Protein AF-X1TE94-F1 (afdb_monomer_lite)

Radius of gyration: 12.2 Å; chains: 1; bounding box: 26×35×26 Å

Foldseek 3Di:
DPPAQKAFLLLCCVVVVPDSVVSVVVLVVCVVVQQKDWDDLPDPPPVPDDDDQTTMIGGPPPDDSVSVVVNSVSVVVRD

pLDDT: mean 79.94, std 17.04, range [37.84, 94.44]

Organism: NCBI:txid412755

InterPro domains:
  IPR036388 Winged helix-like DNA-binding domain superfamily [G3DSA:1.10.10.10] (2-49)
  IPR036390 Winged helix DNA-binding domain superfamily [SSF46785] (9-51)

Structure (mmCIF, N/CA/C/O backbone):
data_AF-X1TE94-F1
#
_entry.id   AF-X1TE94-F1
#
loop_
_atom_site.group_PDB
_atom_site.id
_atom_site.type_symbol
_atom_site.label_atom_id
_atom_site.label_alt_id
_atom_site.label_comp_id
_atom_site.label_asym_id
_atom_site.label_entity_id
_atom_site.label_seq_id
_atom_site.pdbx_PDB_ins_code
_atom_site.Cartn_x
_atom_site.Cartn_y
_atom_site.Cartn_z
_atom_site.occupancy
_atom_site.B_iso_or_equiv
_atom_site.auth_seq_id
_atom_site.auth_comp_id
_atom_site.auth_asym_id
_atom_site.auth_atom_id
_atom_site.pdbx_PDB_model_num
ATOM 1 N N . MET A 1 1 ? 9.854 -9.617 4.815 1.00 39.34 1 MET A N 1
ATOM 2 C CA . MET A 1 1 ? 8.640 -9.563 5.663 1.00 39.34 1 MET A CA 1
ATOM 3 C C . MET A 1 1 ? 8.188 -8.114 5.795 1.00 39.34 1 MET A C 1
ATOM 5 O O . MET A 1 1 ? 8.890 -7.327 6.420 1.00 39.34 1 MET A O 1
ATOM 9 N N . LEU A 1 2 ? 7.059 -7.748 5.179 1.00 48.56 2 LEU A N 1
ATOM 10 C CA . LEU A 1 2 ? 6.470 -6.407 5.282 1.00 48.56 2 LEU A CA 1
ATOM 11 C C . LEU A 1 2 ? 5.938 -6.183 6.708 1.00 48.56 2 LEU A C 1
ATOM 13 O O . LEU A 1 2 ? 4.794 -6.487 7.012 1.00 48.56 2 LEU A O 1
ATOM 17 N N . ARG A 1 3 ? 6.779 -5.642 7.598 1.00 62.81 3 ARG A N 1
ATOM 18 C CA . ARG A 1 3 ? 6.366 -5.148 8.929 1.00 62.81 3 ARG A CA 1
ATOM 19 C C . ARG A 1 3 ? 5.569 -3.833 8.865 1.00 62.81 3 ARG A C 1
ATOM 21 O O . ARG A 1 3 ? 5.232 -3.278 9.905 1.00 62.81 3 ARG A O 1
ATOM 28 N N . ARG A 1 4 ? 5.323 -3.294 7.668 1.00 72.81 4 ARG A N 1
ATOM 29 C CA . ARG A 1 4 ? 4.787 -1.943 7.472 1.00 72.81 4 ARG A CA 1
ATOM 30 C C . ARG A 1 4 ? 3.281 -1.984 7.268 1.00 72.81 4 ARG A C 1
ATOM 32 O O . ARG A 1 4 ? 2.789 -2.777 6.471 1.00 72.81 4 ARG A O 1
ATOM 39 N N . ARG A 1 5 ? 2.574 -1.110 7.985 1.00 86.94 5 ARG A N 1
ATOM 40 C CA . ARG A 1 5 ? 1.109 -0.998 7.935 1.00 86.94 5 ARG A CA 1
ATOM 41 C C . ARG A 1 5 ? 0.613 0.110 7.003 1.00 86.94 5 ARG A C 1
ATOM 43 O O . ARG A 1 5 ? -0.570 0.135 6.683 1.00 86.94 5 ARG A O 1
ATOM 50 N N . ALA A 1 6 ? 1.509 0.986 6.550 1.00 89.31 6 ALA A N 1
ATOM 51 C CA . ALA A 1 6 ? 1.258 1.988 5.521 1.00 89.31 6 ALA A CA 1
ATOM 52 C C . ALA A 1 6 ? 2.497 2.174 4.635 1.00 89.31 6 ALA A C 1
ATOM 54 O O . ALA A 1 6 ? 3.627 1.959 5.084 1.00 89.31 6 ALA A O 1
ATOM 55 N N . SER A 1 7 ? 2.296 2.549 3.371 1.00 90.81 7 SER A N 1
ATOM 56 C CA . SER A 1 7 ? 3.384 2.865 2.441 1.00 90.81 7 SER A CA 1
ATOM 57 C C . SER A 1 7 ? 2.905 3.721 1.263 1.00 90.81 7 SER A C 1
ATOM 59 O O . SER A 1 7 ? 1.712 3.967 1.089 1.00 90.81 7 SER A O 1
ATOM 61 N N . THR A 1 8 ? 3.847 4.172 0.435 1.00 90.75 8 THR A N 1
ATOM 62 C CA . THR A 1 8 ? 3.561 4.883 -0.820 1.00 90.75 8 THR A CA 1
ATOM 63 C C . THR A 1 8 ? 3.872 3.993 -2.015 1.00 90.75 8 THR A C 1
ATOM 65 O O . THR A 1 8 ? 4.748 3.129 -1.960 1.00 90.75 8 THR A O 1
ATOM 68 N N . ILE A 1 9 ? 3.210 4.251 -3.143 1.00 90.38 9 ILE A N 1
ATOM 69 C CA . ILE A 1 9 ? 3.447 3.518 -4.399 1.00 90.38 9 ILE A CA 1
ATOM 70 C C . ILE A 1 9 ? 4.918 3.546 -4.807 1.00 90.38 9 ILE A C 1
ATOM 72 O O . ILE A 1 9 ? 5.456 2.533 -5.241 1.00 90.38 9 ILE A O 1
ATOM 76 N N . ARG A 1 10 ? 5.576 4.700 -4.647 1.00 88.38 10 ARG A N 1
ATOM 77 C CA . ARG A 1 10 ? 6.992 4.886 -4.982 1.00 88.38 10 ARG A CA 1
ATOM 78 C C . ARG A 1 10 ? 7.880 3.947 -4.171 1.00 88.38 10 ARG A C 1
ATOM 80 O O . ARG A 1 10 ? 8.733 3.278 -4.743 1.00 88.38 10 ARG A O 1
ATOM 87 N N . VAL A 1 11 ? 7.658 3.886 -2.858 1.00 89.19 11 VAL A N 1
ATOM 88 C CA . VAL A 1 11 ? 8.435 3.036 -1.948 1.00 89.19 11 VAL A CA 1
ATOM 89 C C . VAL A 1 11 ? 8.237 1.565 -2.303 1.00 89.19 11 VAL A C 1
ATOM 91 O O . VAL A 1 11 ? 9.224 0.856 -2.481 1.00 89.19 11 VAL A O 1
ATOM 94 N N . ILE A 1 12 ? 6.984 1.134 -2.487 1.00 90.50 12 ILE A N 1
ATOM 95 C CA . ILE A 1 12 ? 6.664 -0.243 -2.885 1.00 90.50 12 ILE A CA 1
ATOM 96 C C . ILE A 1 12 ? 7.320 -0.577 -4.230 1.00 90.50 12 ILE A C 1
ATOM 98 O O . ILE A 1 12 ? 7.923 -1.636 -4.371 1.00 90.50 12 ILE A O 1
ATOM 102 N N . SER A 1 13 ? 7.247 0.328 -5.207 1.00 92.00 13 SER A N 1
ATOM 103 C CA . SER A 1 13 ? 7.849 0.141 -6.530 1.00 92.00 13 SER A CA 1
ATOM 104 C C . SER A 1 13 ? 9.363 -0.063 -6.453 1.00 92.00 13 SER A C 1
ATOM 106 O O . SER A 1 13 ? 9.876 -1.005 -7.050 1.00 92.00 13 SER A O 1
ATOM 108 N N . ILE A 1 14 ? 10.071 0.756 -5.667 1.00 90.88 14 ILE A N 1
ATOM 109 C CA . ILE A 1 14 ? 11.523 0.627 -5.471 1.00 90.88 14 ILE A CA 1
ATOM 110 C C . ILE A 1 14 ? 11.873 -0.698 -4.787 1.00 90.88 14 ILE A C 1
ATOM 112 O O . ILE A 1 14 ? 12.802 -1.376 -5.209 1.00 90.88 14 ILE A O 1
ATOM 116 N N . GLU A 1 15 ? 11.144 -1.078 -3.737 1.00 90.62 15 GLU A N 1
ATOM 117 C CA . GLU A 1 15 ? 11.462 -2.283 -2.958 1.00 90.62 15 GLU A CA 1
ATOM 118 C C . GLU A 1 15 ? 11.131 -3.586 -3.684 1.00 90.62 15 GLU A C 1
ATOM 120 O O . GLU A 1 15 ? 11.780 -4.601 -3.450 1.00 90.62 15 GLU A O 1
ATOM 125 N N . THR A 1 16 ? 10.119 -3.569 -4.550 1.00 90.94 16 THR A N 1
ATOM 126 C CA . THR A 1 16 ? 9.669 -4.760 -5.284 1.00 90.94 16 THR A CA 1
ATOM 127 C C . THR A 1 16 ? 10.228 -4.841 -6.703 1.00 90.94 16 THR A C 1
ATOM 129 O O . THR A 1 16 ? 10.088 -5.876 -7.346 1.00 90.94 16 T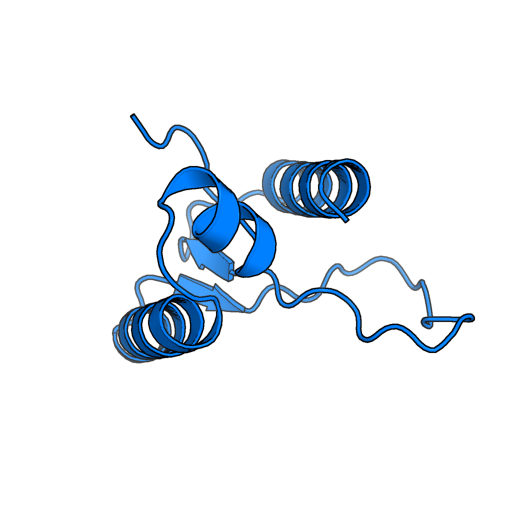HR A O 1
ATOM 132 N N . GLY A 1 17 ? 10.805 -3.754 -7.225 1.00 92.81 17 GLY A N 1
ATOM 133 C CA . GLY A 1 17 ? 11.165 -3.622 -8.641 1.00 92.81 17 GLY A CA 1
ATOM 134 C C . GLY A 1 17 ? 9.957 -3.543 -9.586 1.00 92.81 17 GLY A C 1
ATOM 135 O O . GLY A 1 17 ? 10.128 -3.471 -10.802 1.00 92.81 17 GLY A O 1
ATOM 136 N N . ILE A 1 18 ? 8.728 -3.548 -9.060 1.00 93.62 18 ILE A N 1
ATOM 137 C CA . ILE A 1 18 ? 7.502 -3.492 -9.857 1.00 93.62 18 ILE A CA 1
ATOM 138 C C . ILE A 1 18 ? 7.262 -2.042 -10.301 1.00 93.62 18 ILE A C 1
ATOM 140 O O . ILE A 1 18 ? 7.340 -1.134 -9.469 1.00 93.62 18 ILE A O 1
ATOM 144 N N . PRO A 1 19 ? 6.896 -1.779 -11.569 1.00 93.88 19 PRO A N 1
ATOM 145 C CA . PRO A 1 19 ? 6.583 -0.430 -12.028 1.00 93.88 19 PRO A CA 1
ATOM 146 C C . PRO A 1 19 ? 5.472 0.237 -11.207 1.00 93.88 19 PRO A C 1
ATOM 148 O O . PRO A 1 19 ? 4.442 -0.378 -10.921 1.00 93.88 19 PRO A O 1
ATOM 151 N N . SER A 1 20 ? 5.634 1.528 -10.899 1.00 90.06 20 SER A N 1
ATOM 152 C CA . SER A 1 20 ? 4.674 2.316 -10.107 1.00 90.06 20 SER A CA 1
ATOM 153 C C . SER A 1 20 ? 3.230 2.208 -10.607 1.00 90.06 20 SER A C 1
ATOM 155 O O . SER A 1 20 ? 2.301 2.173 -9.805 1.00 90.06 20 SER A O 1
ATOM 157 N N . GLN A 1 21 ? 3.020 2.122 -11.925 1.00 90.75 21 GLN A N 1
ATOM 158 C CA . GLN A 1 21 ? 1.683 1.984 -12.507 1.00 90.75 21 GLN A CA 1
ATOM 159 C C . GLN A 1 21 ? 1.038 0.631 -12.169 1.00 90.75 21 GLN A C 1
ATOM 161 O O . GLN A 1 21 ? -0.156 0.567 -11.879 1.00 90.75 21 GLN A O 1
ATOM 166 N N . THR A 1 22 ? 1.823 -0.445 -12.170 1.00 93.25 22 THR A N 1
ATOM 167 C CA . THR A 1 22 ? 1.367 -1.785 -11.785 1.00 93.25 22 THR A CA 1
ATOM 168 C C . THR A 1 22 ? 1.062 -1.831 -10.293 1.00 93.25 22 THR A C 1
ATOM 170 O O . THR A 1 22 ? -0.010 -2.288 -9.902 1.00 93.25 22 THR A O 1
ATOM 173 N N . VAL A 1 23 ? 1.941 -1.258 -9.461 1.00 92.81 23 VAL A N 1
ATOM 174 C CA . VAL A 1 23 ? 1.692 -1.104 -8.020 1.00 92.81 23 VAL A CA 1
ATOM 175 C C . VAL A 1 23 ? 0.395 -0.330 -7.772 1.00 92.81 23 VAL A C 1
ATOM 177 O O . VAL A 1 23 ? -0.447 -0.805 -7.017 1.00 92.81 23 VAL A O 1
ATOM 180 N N . TYR A 1 24 ? 0.179 0.804 -8.448 1.00 91.31 24 TYR A N 1
ATOM 181 C CA . TYR A 1 24 ? -1.056 1.590 -8.337 1.00 91.31 24 TYR A CA 1
ATOM 182 C C . TYR A 1 24 ? -2.303 0.745 -8.626 1.00 91.31 24 TYR A C 1
ATOM 184 O O . TYR A 1 24 ? -3.237 0.736 -7.829 1.00 91.31 24 TYR A O 1
ATOM 192 N N . ARG A 1 25 ? -2.304 -0.025 -9.724 1.00 93.06 25 ARG A N 1
ATOM 193 C CA . ARG A 1 25 ? -3.434 -0.903 -10.079 1.00 93.06 25 ARG A CA 1
ATOM 194 C C . ARG A 1 25 ? -3.720 -1.938 -8.989 1.00 93.06 25 ARG A C 1
ATOM 196 O O . ARG A 1 25 ? -4.883 -2.161 -8.656 1.00 93.06 25 ARG A O 1
ATOM 203 N N . HIS A 1 26 ? -2.683 -2.546 -8.413 1.00 93.56 26 HIS A N 1
ATOM 204 C CA . HIS A 1 26 ? -2.848 -3.496 -7.312 1.00 93.56 26 HIS A CA 1
ATOM 205 C C . HIS A 1 26 ? -3.366 -2.828 -6.037 1.00 93.56 26 HIS A C 1
ATOM 207 O O . HIS A 1 26 ? -4.279 -3.362 -5.413 1.00 93.56 26 HIS A O 1
ATOM 213 N N . MET A 1 27 ? -2.843 -1.652 -5.680 1.00 91.44 27 MET A N 1
ATOM 214 C CA . MET A 1 27 ? -3.316 -0.891 -4.521 1.00 91.44 27 MET A CA 1
ATOM 215 C C . MET A 1 27 ? -4.791 -0.500 -4.673 1.00 91.44 27 MET A C 1
ATOM 217 O O . MET A 1 27 ? -5.564 -0.726 -3.751 1.00 91.44 27 MET A O 1
ATOM 221 N N . CYS A 1 28 ? -5.218 -0.021 -5.848 1.00 90.69 28 CYS A N 1
ATOM 222 C CA . CYS A 1 28 ? -6.629 0.271 -6.126 1.00 90.69 28 CYS A CA 1
ATOM 223 C C . CYS A 1 28 ? -7.521 -0.973 -6.032 1.00 90.69 28 CYS A C 1
ATOM 225 O O . CYS A 1 28 ? -8.641 -0.896 -5.538 1.00 90.69 28 CYS A O 1
ATOM 227 N N . LYS A 1 29 ? -7.039 -2.137 -6.485 1.00 94.19 29 LYS A N 1
ATOM 228 C CA . LYS A 1 29 ? -7.791 -3.389 -6.340 1.00 94.19 29 LYS A CA 1
ATOM 229 C C . LYS A 1 29 ? -7.961 -3.769 -4.866 1.00 94.19 29 LYS A C 1
ATOM 231 O O . LYS A 1 29 ? -9.051 -4.161 -4.473 1.00 94.19 29 LYS A O 1
ATOM 236 N N . LEU A 1 30 ? -6.907 -3.646 -4.061 1.00 92.56 30 LEU A N 1
ATOM 237 C CA . LEU A 1 30 ? -6.953 -3.933 -2.623 1.00 92.56 30 LEU A CA 1
ATOM 238 C C . LEU A 1 30 ? -7.796 -2.913 -1.844 1.00 92.56 30 LEU A C 1
ATOM 240 O O . LEU A 1 30 ? -8.450 -3.288 -0.876 1.00 92.56 30 LEU A O 1
ATOM 244 N N . GLU A 1 31 ? -7.817 -1.659 -2.291 1.00 91.25 31 GLU A N 1
ATOM 245 C CA . GLU A 1 31 ? -8.704 -0.604 -1.790 1.00 91.25 31 GLU A CA 1
ATOM 246 C C . GLU A 1 31 ? -10.174 -0.942 -2.063 1.00 91.25 31 GLU A C 1
ATOM 248 O O . GLU A 1 31 ? -10.978 -0.984 -1.138 1.00 91.25 31 GLU A O 1
ATOM 253 N N . ASN A 1 32 ? -10.515 -1.307 -3.303 1.00 92.19 32 ASN A N 1
ATOM 254 C CA . ASN A 1 32 ? -11.877 -1.716 -3.666 1.00 92.19 32 ASN A CA 1
ATOM 255 C C . ASN A 1 32 ? -12.351 -2.979 -2.928 1.00 92.19 32 ASN A C 1
ATOM 257 O O . ASN A 1 32 ? -13.549 -3.176 -2.753 1.00 92.19 32 ASN A O 1
ATOM 261 N N . LEU A 1 33 ? -11.422 -3.844 -2.517 1.00 94.44 33 LEU A N 1
ATOM 262 C CA . LEU A 1 33 ? -11.708 -5.033 -1.710 1.00 94.44 33 LEU A CA 1
ATOM 263 C C . LEU A 1 33 ? -11.794 -4.734 -0.202 1.00 94.44 33 LEU A C 1
ATOM 265 O O . LEU A 1 33 ? -12.079 -5.642 0.572 1.00 94.44 33 LEU A O 1
ATOM 269 N N . GLY A 1 34 ? -11.533 -3.495 0.226 1.00 91.94 34 GLY A N 1
ATOM 270 C CA . GLY A 1 34 ? -11.599 -3.081 1.629 1.00 91.94 34 GLY A CA 1
ATOM 271 C C . GLY A 1 34 ? -10.384 -3.472 2.477 1.00 91.94 34 GLY A C 1
ATOM 272 O O . GLY A 1 34 ? -10.437 -3.363 3.698 1.00 91.94 34 GLY A O 1
ATOM 273 N N . TYR A 1 35 ? -9.281 -3.919 1.867 1.00 92.06 35 TYR A N 1
ATOM 274 C CA . TYR A 1 35 ? -8.048 -4.235 2.602 1.00 92.06 35 TYR A CA 1
ATOM 275 C C . TYR A 1 35 ? -7.191 -3.001 2.874 1.00 92.06 35 TYR A C 1
ATOM 277 O O . TYR A 1 35 ? -6.481 -2.946 3.882 1.00 92.06 35 TYR A O 1
ATOM 285 N N . LEU A 1 36 ? -7.228 -2.031 1.960 1.00 92.62 36 LEU A N 1
ATOM 286 C CA . LEU A 1 36 ? -6.463 -0.794 2.046 1.00 92.62 36 LEU A CA 1
ATOM 287 C C . LEU A 1 36 ? -7.384 0.421 1.992 1.00 92.62 36 LEU A C 1
ATOM 289 O O . LEU A 1 36 ? -8.447 0.381 1.386 1.00 92.62 36 LEU A O 1
ATOM 293 N N . GLU A 1 37 ? -6.923 1.525 2.555 1.00 90.56 37 GLU A N 1
ATOM 294 C CA . GLU A 1 37 ? -7.540 2.835 2.395 1.00 90.56 37 GLU A CA 1
ATOM 295 C C . GLU A 1 37 ? -6.480 3.871 2.032 1.00 90.56 37 GLU A C 1
ATOM 297 O O . GLU A 1 37 ? -5.315 3.775 2.442 1.00 90.56 37 GLU A O 1
ATOM 302 N N . ARG A 1 38 ? -6.876 4.867 1.233 1.00 88.25 38 ARG A N 1
ATOM 303 C CA . ARG A 1 38 ? -6.030 6.035 0.996 1.00 88.25 38 ARG A CA 1
ATOM 304 C C . ARG A 1 38 ? -6.039 6.918 2.222 1.00 88.25 38 ARG A C 1
ATOM 306 O O . ARG A 1 38 ? -7.084 7.403 2.643 1.00 88.25 38 ARG A O 1
ATOM 313 N N . VAL A 1 39 ? -4.847 7.194 2.726 1.00 85.62 39 VAL A N 1
ATOM 314 C CA . VAL A 1 39 ? -4.658 8.066 3.874 1.00 85.62 39 VAL A CA 1
ATOM 315 C C . VAL A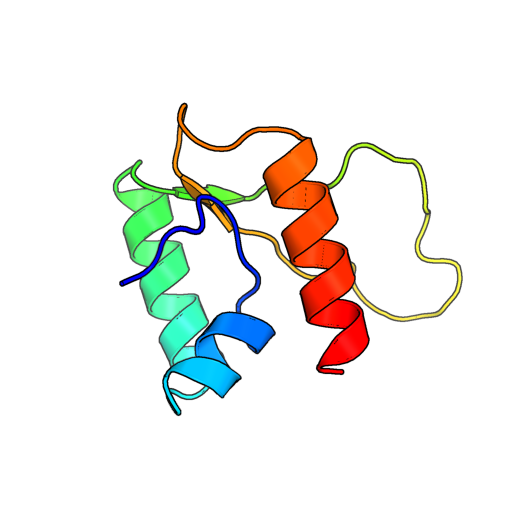 1 39 ? -4.149 9.409 3.384 1.00 85.62 39 VAL A C 1
ATOM 317 O O . VAL A 1 39 ? -3.093 9.504 2.755 1.00 85.62 39 VAL A O 1
ATOM 320 N N . ILE A 1 40 ? -4.908 10.462 3.673 1.00 73.56 40 ILE A N 1
ATOM 321 C CA . ILE A 1 40 ? -4.459 11.835 3.466 1.00 73.56 40 ILE A CA 1
ATOM 322 C C . ILE A 1 40 ? -3.796 12.272 4.776 1.00 73.56 40 ILE A C 1
ATOM 324 O O . ILE A 1 40 ? -4.469 12.263 5.808 1.00 73.56 40 ILE A O 1
ATOM 328 N N . PRO A 1 41 ? -2.498 12.623 4.786 1.00 67.06 41 PRO A N 1
ATOM 329 C CA . PRO A 1 41 ? -1.863 13.111 6.002 1.00 67.06 41 PRO A CA 1
ATOM 330 C C . PRO A 1 41 ? -2.578 14.384 6.478 1.00 67.06 41 PRO A C 1
ATOM 332 O O . PRO A 1 41 ? -2.712 15.349 5.728 1.00 67.06 41 PRO A O 1
ATOM 335 N N . SER A 1 42 ? -3.065 14.361 7.721 1.00 57.72 42 SER A N 1
ATOM 336 C CA . SER A 1 42 ? -3.943 15.385 8.307 1.00 57.72 42 SER A CA 1
ATOM 337 C C . SER A 1 42 ? -3.245 16.724 8.575 1.00 57.72 42 SER A C 1
ATOM 339 O O . SER A 1 42 ? -3.899 17.713 8.901 1.00 57.72 42 SER A O 1
ATOM 341 N N . THR A 1 43 ? -1.916 16.775 8.492 1.00 52.25 43 THR A N 1
ATOM 342 C CA . THR A 1 43 ? -1.150 17.991 8.755 1.00 52.25 43 THR A CA 1
ATOM 343 C C . THR A 1 43 ? -1.214 18.929 7.555 1.00 52.25 43 THR A C 1
ATOM 345 O O . THR A 1 43 ? -0.842 18.573 6.438 1.00 52.25 43 THR A O 1
ATOM 348 N N . GLY A 1 44 ? -1.692 20.149 7.819 1.00 42.84 44 GLY A N 1
ATOM 349 C CA . GLY A 1 44 ? -1.951 21.251 6.890 1.00 42.84 44 GLY A CA 1
ATOM 350 C C . GLY A 1 44 ? -0.754 21.807 6.112 1.00 42.84 44 GLY A C 1
ATOM 351 O O . GLY A 1 44 ? -0.679 23.009 5.871 1.00 42.84 44 GLY A O 1
ATOM 352 N N . THR A 1 45 ? 0.157 20.963 5.642 1.00 42.38 45 THR A N 1
ATOM 353 C CA . THR A 1 45 ? 0.988 21.262 4.479 1.00 42.38 45 THR A CA 1
ATOM 354 C C . THR A 1 45 ? 0.090 21.293 3.243 1.00 42.38 45 THR A C 1
ATOM 356 O O . THR A 1 45 ? -0.022 20.324 2.490 1.00 42.38 45 THR A O 1
ATOM 359 N N . LYS A 1 46 ? -0.545 22.452 3.005 1.00 41.53 46 LYS A N 1
ATOM 360 C CA . LYS A 1 46 ? -0.741 22.912 1.627 1.00 41.53 46 LYS A CA 1
ATOM 361 C C . LYS A 1 46 ? 0.604 22.703 0.939 1.00 41.53 46 LYS A C 1
ATOM 363 O O . LYS A 1 46 ? 1.624 23.171 1.443 1.00 41.53 46 LYS A O 1
ATOM 368 N N . ALA A 1 47 ? 0.617 21.921 -0.133 1.00 41.12 47 ALA A N 1
ATOM 369 C CA . ALA A 1 47 ? 1.807 21.703 -0.933 1.00 41.12 47 ALA A CA 1
ATOM 370 C C . ALA A 1 47 ? 2.249 23.058 -1.511 1.00 41.12 47 ALA A C 1
ATOM 372 O O . ALA A 1 47 ? 1.805 23.453 -2.582 1.00 41.12 47 ALA A O 1
ATOM 373 N N . SER A 1 48 ? 3.089 23.796 -0.783 1.00 43.06 48 SER A N 1
ATOM 374 C CA . SER A 1 48 ? 3.608 25.103 -1.208 1.00 43.06 48 SER A CA 1
ATOM 375 C C . SER A 1 48 ? 4.684 24.996 -2.294 1.00 43.06 48 SER A C 1
ATOM 377 O O . SER A 1 48 ? 5.348 25.977 -2.597 1.00 43.06 48 SER A O 1
ATOM 379 N N . THR A 1 49 ? 4.852 23.835 -2.923 1.00 39.28 49 THR A N 1
ATOM 380 C CA . THR A 1 49 ? 5.871 23.617 -3.955 1.00 39.28 49 THR A CA 1
ATOM 381 C C . THR A 1 49 ? 5.456 22.471 -4.871 1.00 39.28 49 THR A C 1
ATOM 383 O O . THR A 1 49 ? 6.030 21.400 -4.786 1.00 39.28 49 THR A O 1
ATOM 386 N N . GLY A 1 50 ? 4.432 22.661 -5.715 1.00 37.84 50 GLY A N 1
ATOM 387 C CA . GLY A 1 50 ? 4.204 21.935 -6.989 1.0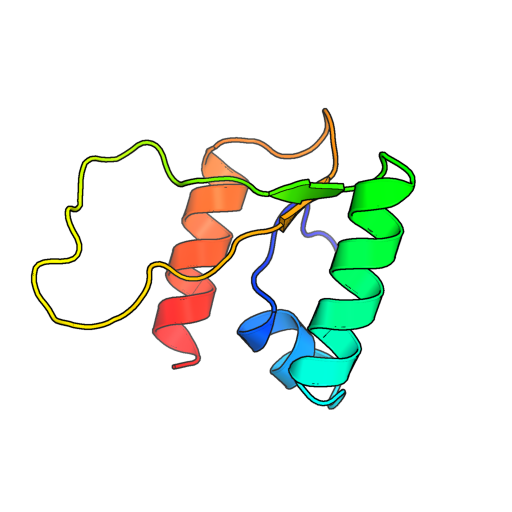0 37.84 50 GLY A CA 1
ATOM 388 C C . GLY A 1 50 ? 4.119 20.393 -7.012 1.00 37.84 50 GLY A C 1
ATOM 389 O O . GLY A 1 50 ? 3.755 19.823 -8.038 1.00 37.84 50 GLY A O 1
ATOM 390 N N . GLY A 1 51 ? 4.421 19.697 -5.921 1.00 45.66 51 GLY A N 1
ATOM 391 C CA . GLY A 1 51 ? 4.441 18.253 -5.801 1.00 45.66 51 GLY A CA 1
ATOM 392 C C . GLY A 1 51 ? 3.140 17.793 -5.178 1.00 45.66 51 GLY A C 1
ATOM 393 O O . GLY A 1 51 ? 2.813 18.166 -4.052 1.00 45.66 51 GLY A O 1
ATOM 394 N N . ARG A 1 52 ? 2.379 16.977 -5.912 1.00 55.75 52 ARG A N 1
ATOM 395 C CA . ARG A 1 52 ? 1.255 16.233 -5.334 1.00 55.75 52 ARG A CA 1
ATOM 396 C C . ARG A 1 52 ? 1.754 15.519 -4.079 1.00 55.75 52 ARG A C 1
ATOM 398 O O . ARG A 1 52 ? 2.732 14.779 -4.160 1.00 55.75 52 ARG A O 1
ATOM 405 N N . ASN A 1 53 ? 1.068 15.720 -2.950 1.00 59.28 53 ASN A N 1
ATOM 406 C CA . ASN A 1 53 ? 1.278 14.891 -1.766 1.00 59.28 53 ASN A CA 1
ATOM 407 C C . ASN A 1 53 ? 1.296 13.417 -2.201 1.00 59.28 53 ASN A C 1
ATOM 409 O O . ASN A 1 53 ? 0.434 13.018 -2.998 1.00 59.28 53 ASN A O 1
ATOM 413 N N . PRO A 1 54 ? 2.274 12.616 -1.743 1.00 68.94 54 PRO A N 1
ATOM 414 C CA . PRO A 1 54 ? 2.346 11.227 -2.150 1.00 68.94 54 PRO A CA 1
ATOM 415 C C . PRO A 1 54 ? 1.063 10.529 -1.712 1.00 68.94 54 PRO A C 1
ATOM 417 O O . PRO A 1 54 ? 0.634 10.673 -0.571 1.00 68.94 54 PRO A O 1
ATOM 420 N N . GLY A 1 55 ? 0.437 9.781 -2.621 1.00 80.81 55 GLY A N 1
ATOM 421 C CA . GLY A 1 55 ? -0.659 8.901 -2.236 1.00 80.81 55 GLY A CA 1
ATOM 422 C C . GLY A 1 55 ? -0.122 7.859 -1.255 1.00 80.81 55 GLY A C 1
ATOM 423 O O . GLY A 1 55 ? 0.786 7.094 -1.602 1.00 80.81 55 GLY A O 1
ATOM 424 N N . ILE A 1 56 ? -0.644 7.868 -0.031 1.00 88.31 56 ILE A N 1
ATOM 425 C CA . ILE A 1 56 ? -0.317 6.893 1.008 1.00 88.31 56 ILE A CA 1
ATOM 426 C C . ILE A 1 56 ? -1.469 5.897 1.072 1.00 88.31 56 ILE A C 1
ATOM 428 O O . ILE A 1 56 ? -2.631 6.296 1.119 1.00 88.31 56 ILE A O 1
ATOM 432 N N . TRP A 1 57 ? -1.139 4.610 1.092 1.00 91.50 57 TRP A N 1
ATOM 433 C CA . TRP A 1 57 ? -2.090 3.537 1.357 1.00 91.50 57 TRP A CA 1
ATOM 434 C C . TRP A 1 57 ? -1.754 2.899 2.699 1.00 91.50 57 TRP A C 1
ATOM 436 O O . TRP A 1 57 ? -0.601 2.532 2.944 1.00 91.50 57 TRP A O 1
ATOM 446 N N . GLY A 1 58 ? -2.760 2.787 3.560 1.00 91.94 58 GLY A N 1
ATOM 447 C CA . GLY A 1 58 ? -2.694 2.096 4.844 1.00 91.94 58 GLY A CA 1
ATOM 448 C C . GLY A 1 58 ? -3.603 0.873 4.848 1.00 91.94 58 GLY A C 1
ATOM 449 O O . GLY A 1 58 ? -4.602 0.845 4.134 1.00 91.94 58 GLY A O 1
ATOM 450 N N . PHE A 1 59 ? -3.272 -0.142 5.645 1.00 90.69 59 PHE A N 1
ATOM 451 C CA . PHE A 1 59 ? -4.202 -1.240 5.914 1.00 90.69 59 PHE A CA 1
ATOM 452 C C . PHE A 1 59 ? -5.359 -0.753 6.779 1.00 90.69 59 PHE A C 1
ATOM 454 O O . PHE A 1 59 ? -5.131 -0.143 7.833 1.00 90.69 59 PHE A O 1
ATOM 461 N N . VAL A 1 60 ? -6.581 -1.062 6.346 1.00 86.69 60 VAL A N 1
ATOM 462 C CA . VAL A 1 60 ? -7.809 -0.651 7.035 1.00 86.69 60 VAL A CA 1
ATOM 463 C C . VAL A 1 60 ? -7.777 -1.152 8.474 1.00 86.69 60 VAL A C 1
ATOM 465 O O . VAL A 1 60 ? -7.430 -2.306 8.726 1.00 86.69 60 VAL A O 1
ATOM 468 N N . THR A 1 61 ? -8.082 -0.275 9.433 1.00 84.44 61 THR A N 1
ATOM 469 C CA . THR A 1 61 ? -8.050 -0.519 10.898 1.00 84.44 61 THR A CA 1
ATOM 470 C C . THR A 1 61 ? -6.694 -0.885 11.527 1.00 84.44 61 THR A C 1
ATOM 472 O O . THR A 1 61 ? -6.591 -0.948 12.752 1.00 84.44 61 THR A O 1
ATOM 475 N N . LEU A 1 62 ? -5.636 -1.108 10.739 1.00 85.50 62 LEU A N 1
ATOM 476 C CA . LEU A 1 62 ? -4.333 -1.548 11.257 1.00 85.50 62 LEU A CA 1
ATOM 477 C C . LEU A 1 62 ? -3.299 -0.426 11.338 1.00 85.50 62 LEU A C 1
ATOM 479 O O . LEU A 1 62 ? -2.438 -0.454 12.229 1.00 85.50 62 LEU A O 1
ATOM 483 N N . HIS A 1 63 ? -3.336 0.516 10.398 1.00 83.00 63 HIS A N 1
ATOM 484 C CA . HIS A 1 63 ? -2.356 1.591 10.325 1.00 83.00 63 HIS A CA 1
ATOM 485 C C . HIS A 1 63 ? -2.596 2.647 11.416 1.00 83.00 63 HIS A C 1
ATOM 487 O O . HIS A 1 63 ? -3.731 2.995 11.735 1.00 83.00 63 HIS A O 1
ATOM 493 N N . LYS A 1 64 ? -1.514 3.162 12.004 1.00 87.56 64 LYS A N 1
ATOM 494 C CA . LYS A 1 64 ? -1.535 4.293 12.942 1.00 87.56 64 LYS A CA 1
ATOM 495 C C . LYS A 1 64 ? -0.993 5.553 12.269 1.00 87.56 64 LYS A C 1
ATOM 497 O O . LYS A 1 64 ? -0.284 5.475 11.269 1.00 87.56 64 LYS A O 1
ATOM 502 N N . GLN A 1 65 ? -1.242 6.718 12.866 1.00 83.56 65 GLN A N 1
ATOM 503 C CA . GLN A 1 65 ? -0.669 7.994 12.403 1.00 83.56 65 GLN A CA 1
ATOM 504 C C . GLN A 1 65 ? 0.870 7.957 12.305 1.00 83.56 65 GLN A C 1
ATOM 506 O O . GLN A 1 65 ? 1.451 8.509 11.375 1.00 83.56 65 GLN A O 1
ATOM 511 N N . GLU A 1 66 ? 1.542 7.231 13.202 1.00 86.31 66 GLU A N 1
ATOM 512 C CA . GLU A 1 66 ? 2.996 7.017 13.147 1.00 86.31 66 GLU A CA 1
ATOM 513 C C . GLU A 1 66 ? 3.447 6.247 11.895 1.00 86.31 66 GLU A C 1
ATOM 515 O O . GLU A 1 66 ? 4.504 6.539 11.336 1.00 86.31 66 GLU A O 1
ATOM 520 N N . ASP A 1 67 ? 2.649 5.279 11.429 1.00 87.25 67 ASP A N 1
ATOM 521 C CA . ASP A 1 67 ? 2.943 4.522 10.208 1.00 87.25 67 ASP A CA 1
ATOM 522 C C . ASP A 1 67 ? 2.837 5.425 8.975 1.00 87.25 67 ASP A C 1
ATOM 524 O O . ASP A 1 67 ? 3.655 5.334 8.060 1.00 87.25 67 ASP A O 1
ATOM 528 N N . VAL A 1 68 ? 1.859 6.335 8.978 1.00 83.94 68 VAL A N 1
ATOM 529 C CA . VAL A 1 68 ? 1.663 7.342 7.927 1.00 83.94 68 VAL A CA 1
ATOM 530 C C . VAL A 1 68 ? 2.849 8.307 7.898 1.00 83.94 68 VAL A C 1
ATOM 532 O O . VAL A 1 68 ? 3.431 8.524 6.837 1.00 83.94 68 VAL A O 1
ATOM 535 N N . ALA A 1 69 ? 3.271 8.827 9.055 1.00 84.44 69 ALA A N 1
ATOM 536 C CA . ALA A 1 69 ? 4.437 9.706 9.160 1.00 84.44 69 ALA A CA 1
ATOM 537 C C . ALA A 1 69 ? 5.726 9.017 8.676 1.00 84.44 69 ALA A C 1
ATOM 539 O O . ALA A 1 69 ? 6.494 9.598 7.908 1.00 84.44 69 ALA A O 1
ATOM 540 N N . ARG A 1 70 ? 5.931 7.747 9.050 1.00 84.62 70 ARG A N 1
ATOM 541 C CA . ARG A 1 70 ? 7.054 6.933 8.559 1.00 84.62 70 ARG A CA 1
ATOM 542 C C . ARG A 1 70 ? 7.007 6.724 7.049 1.00 84.62 70 ARG A C 1
ATOM 544 O O . ARG A 1 70 ? 8.046 6.822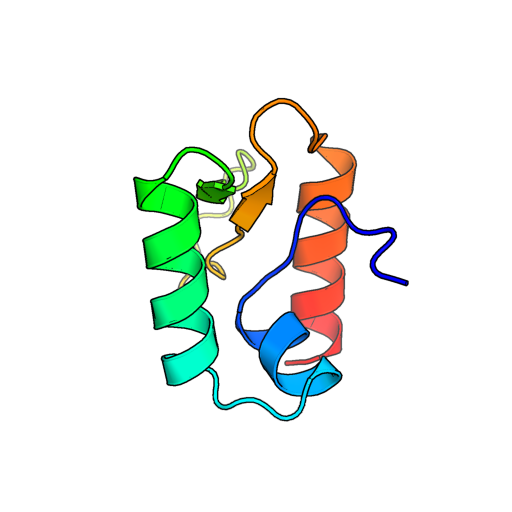 6.402 1.00 84.62 70 ARG A O 1
ATOM 551 N N . ALA A 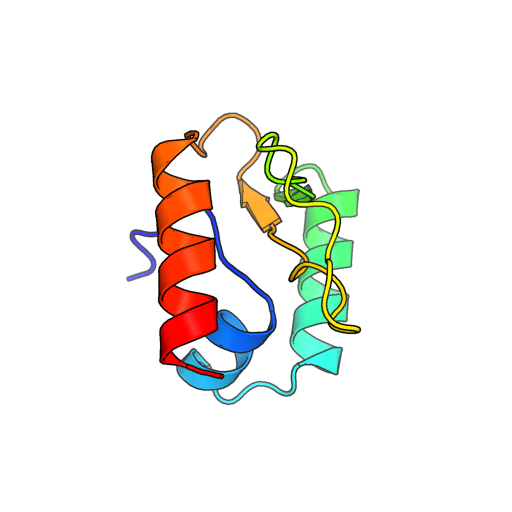1 71 ? 5.829 6.465 6.482 1.00 86.81 71 ALA A N 1
ATOM 552 C CA . ALA A 1 71 ? 5.660 6.308 5.039 1.00 86.81 71 ALA A CA 1
ATOM 553 C C . ALA A 1 71 ? 5.986 7.602 4.273 1.00 86.81 71 ALA A C 1
ATOM 555 O O . ALA A 1 71 ? 6.591 7.537 3.200 1.00 86.81 71 ALA A O 1
ATOM 556 N N . VAL A 1 72 ? 5.630 8.769 4.825 1.00 84.69 72 VAL A N 1
ATOM 557 C CA . VAL A 1 72 ? 6.003 10.082 4.267 1.00 84.69 72 VAL A CA 1
ATOM 558 C C . VAL A 1 72 ? 7.514 10.285 4.307 1.00 84.69 72 VAL A C 1
ATOM 560 O O . VAL A 1 72 ? 8.104 10.650 3.291 1.00 84.69 72 VAL A O 1
ATOM 563 N N . GLU A 1 73 ? 8.144 10.037 5.453 1.00 85.31 73 GLU A N 1
ATOM 564 C CA . GLU A 1 73 ? 9.589 10.217 5.613 1.00 85.31 73 GLU A CA 1
ATOM 565 C C . GLU A 1 73 ? 10.380 9.284 4.691 1.00 85.31 73 GLU A C 1
ATOM 567 O O . GLU A 1 73 ? 11.319 9.694 4.011 1.00 85.31 73 GLU A O 1
ATOM 572 N N . GLU A 1 74 ? 9.948 8.029 4.579 1.00 86.19 74 GLU A N 1
ATOM 573 C CA . GLU A 1 74 ? 10.580 7.076 3.677 1.00 86.19 74 GLU A CA 1
ATOM 574 C C . GLU A 1 74 ? 10.419 7.476 2.205 1.00 86.19 74 GLU A C 1
ATOM 576 O O . GLU A 1 74 ? 11.361 7.344 1.421 1.00 86.19 74 GLU A O 1
ATOM 581 N N . HIS A 1 75 ? 9.247 7.991 1.825 1.00 85.94 75 HIS A N 1
ATOM 582 C CA . HIS A 1 75 ? 9.025 8.518 0.484 1.00 85.94 75 HIS A CA 1
ATOM 583 C C . HIS A 1 75 ? 9.977 9.674 0.167 1.00 85.94 75 HIS A C 1
ATOM 585 O O . HIS A 1 75 ? 10.568 9.684 -0.910 1.00 85.94 75 HIS A O 1
ATOM 591 N N . ARG A 1 76 ? 10.160 10.611 1.107 1.00 83.06 76 ARG A N 1
ATOM 592 C CA . ARG A 1 76 ? 11.099 11.735 0.964 1.00 83.06 76 ARG A CA 1
ATOM 593 C C . ARG A 1 76 ? 12.541 11.268 0.823 1.00 83.06 76 ARG A C 1
ATOM 595 O O . ARG A 1 76 ? 13.254 11.784 -0.019 1.00 83.06 76 ARG A O 1
ATOM 602 N N . ARG A 1 77 ? 12.965 10.263 1.593 1.00 82.50 77 ARG A N 1
ATOM 603 C CA . ARG A 1 77 ? 14.329 9.717 1.509 1.00 82.50 77 ARG A CA 1
ATOM 604 C C . ARG A 1 77 ? 14.626 9.024 0.172 1.00 82.50 77 ARG A C 1
ATOM 606 O O . ARG A 1 77 ? 15.786 8.920 -0.215 1.00 82.50 77 ARG A O 1
ATOM 613 N N . LYS A 1 78 ? 13.600 8.477 -0.485 1.00 80.44 78 LYS A N 1
ATOM 614 C CA . LYS A 1 78 ? 13.715 7.675 -1.717 1.00 80.44 78 LYS A CA 1
ATOM 615 C C . LYS A 1 78 ? 13.301 8.430 -2.991 1.00 80.44 78 LYS A C 1
ATOM 617 O O . LYS A 1 78 ? 13.226 7.812 -4.059 1.00 80.44 78 LYS A O 1
ATOM 622 N N . THR A 1 79 ? 12.991 9.718 -2.875 1.00 74.31 79 THR A N 1
ATOM 623 C CA . THR A 1 79 ? 12.660 10.617 -3.990 1.00 74.31 79 THR A CA 1
ATOM 624 C C . THR A 1 79 ? 13.801 11.592 -4.180 1.00 74.31 79 THR A 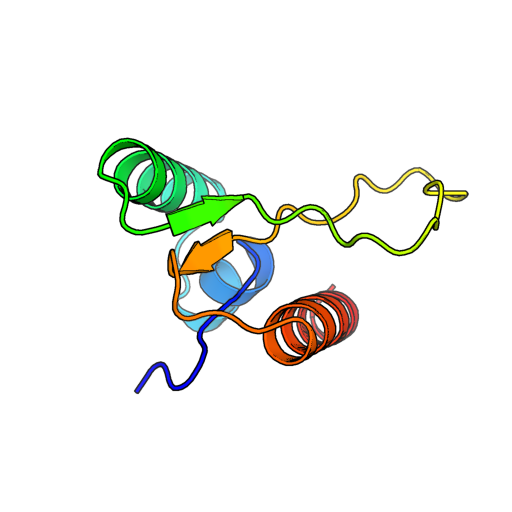C 1
ATOM 626 O O . THR A 1 79 ? 14.202 11.749 -5.351 1.00 74.31 79 THR A O 1
#

Sequence (79 aa):
MLRRRASTIRVISIETGIPSQTVYRHMCKLENLGYLERVIPSTGTKASTGGRNPGIWGFVTLHKQEDVARAVEEHRRKT

Secondary structure (DSSP, 8-state):
----SEEEHHHHHHHH---HHHHHHHHHHHHHTTSEEEEPP-S----SSSPPPPPEEEETTT--HHHHHHHHHHHHHT-